Protein AF-A0A087UXP9-F1 (afdb_monomer)

pLDDT: mean 83.15, std 18.57, range [42.34, 98.56]

Nearest PDB structures (foldseek):
  2bwo-assembly2_D  TM=9.557E-01  e=7.487E-03  Rhodobacter capsulatus
  3bpq-assembly1_B  TM=4.642E-01  e=5.245E+00  Methanocaldococcus jannaschii DSM 2661

Radius of gyration: 33.39 Å; Cα contacts (8 Å, |Δi|>4): 47; chains: 1; bounding box: 77×44×79 Å

Organism: Stegodyphus mimosarum (N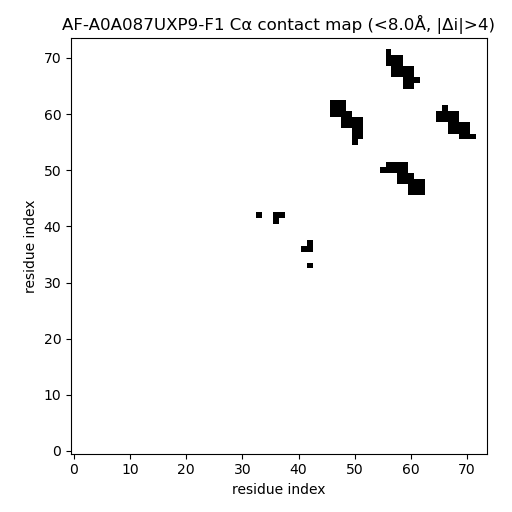CBI:txid407821)

Solvent-accessible surface area (backbone atoms only — not comparable to full-atom values): 5071 Å² total; per-residue (Å²): 139,84,83,82,82,81,74,84,79,76,84,72,77,74,79,78,76,66,78,74,72,82,72,81,61,60,68,61,54,52,52,52,55,52,49,51,30,56,75,71,66,71,54,82,82,83,76,44,69,50,74,43,83,97,43,79,52,35,28,37,35,53,74,90,49,90,40,84,43,76,60,87,84,130

Secondary structure (DSSP, 8-state):
--------------TT---------HHHHHHHHHHHHHHTT-------EEE-TTSTTEEEE-SSS-EEEE----

Structure (mmCIF, N/CA/C/O backbone):
data_AF-A0A087UXP9-F1
#
_entry.id   AF-A0A087UXP9-F1
#
loop_
_atom_site.group_PDB
_atom_site.id
_atom_site.type_symbol
_atom_site.label_atom_id
_atom_site.label_alt_id
_atom_site.label_comp_id
_atom_site.label_asym_id
_atom_site.label_entity_id
_atom_site.label_seq_id
_atom_site.pdbx_PDB_ins_code
_atom_site.Cartn_x
_atom_site.Cartn_y
_atom_site.Cartn_z
_atom_site.occupancy
_atom_site.B_iso_or_equiv
_atom_site.auth_seq_id
_atom_site.auth_comp_id
_atom_site.auth_asym_id
_atom_site.auth_atom_id
_atom_site.pdbx_PDB_model_num
ATOM 1 N N . MET A 1 1 ? -63.992 33.436 52.892 1.00 42.59 1 MET A N 1
ATOM 2 C CA . MET A 1 1 ? -63.264 33.746 51.644 1.00 42.59 1 MET A CA 1
ATOM 3 C C . MET A 1 1 ? -62.298 32.600 51.378 1.00 42.59 1 MET A C 1
ATOM 5 O O . MET A 1 1 ? -61.309 32.493 52.086 1.00 42.59 1 MET A O 1
ATOM 9 N N . LYS A 1 2 ? -62.626 31.673 50.470 1.00 42.34 2 LYS A N 1
ATOM 10 C CA . LYS A 1 2 ? -61.685 30.636 50.015 1.00 42.34 2 LYS A CA 1
ATOM 11 C C . LYS A 1 2 ? -61.196 31.063 48.636 1.00 42.34 2 LYS A C 1
ATOM 13 O O . LYS A 1 2 ? -61.989 31.083 47.703 1.00 42.34 2 LYS A O 1
ATOM 18 N N . ALA A 1 3 ? -59.934 31.462 48.537 1.00 45.03 3 ALA A N 1
ATOM 19 C CA . ALA A 1 3 ? -59.293 31.675 47.249 1.00 45.03 3 ALA A CA 1
ATOM 20 C C . ALA A 1 3 ? -58.917 30.300 46.684 1.00 45.03 3 ALA A C 1
ATOM 22 O O . ALA A 1 3 ? -58.119 29.579 47.282 1.00 45.03 3 ALA A O 1
ATOM 23 N N . ALA A 1 4 ? -59.538 29.917 45.571 1.00 43.47 4 ALA A N 1
ATOM 24 C CA . ALA A 1 4 ? -59.108 28.772 44.785 1.00 43.47 4 ALA A CA 1
ATOM 25 C C . ALA A 1 4 ? -57.941 29.225 43.900 1.00 43.47 4 ALA A C 1
ATOM 27 O O . ALA A 1 4 ? -58.153 29.850 42.864 1.00 43.47 4 ALA A O 1
ATOM 28 N N . ASN A 1 5 ? -56.708 28.942 44.318 1.00 52.72 5 ASN A N 1
ATOM 29 C CA . ASN A 1 5 ? -55.565 29.043 43.418 1.00 52.72 5 ASN A CA 1
ATOM 30 C C . ASN A 1 5 ? -55.558 27.803 42.527 1.00 52.72 5 ASN A C 1
ATOM 32 O O . ASN A 1 5 ? -55.135 26.732 42.952 1.00 52.72 5 ASN A O 1
ATOM 36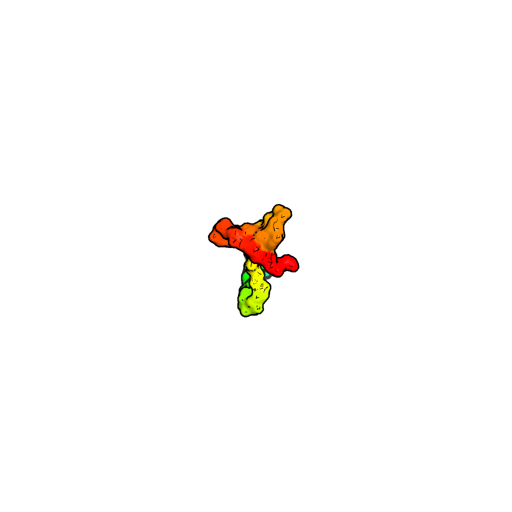 N N . THR A 1 6 ? -56.032 27.964 41.295 1.00 57.19 6 THR A N 1
ATOM 37 C CA . THR A 1 6 ? -55.787 26.996 40.226 1.00 57.19 6 THR A CA 1
ATOM 38 C C . THR A 1 6 ? -54.458 27.383 39.591 1.00 57.19 6 THR A C 1
ATOM 40 O O . THR A 1 6 ? -54.392 28.367 38.858 1.00 57.19 6 THR A O 1
ATOM 43 N N . LYS A 1 7 ? -53.383 26.671 39.929 1.00 55.81 7 LYS A N 1
ATOM 44 C CA . LYS A 1 7 ? -52.173 26.679 39.107 1.00 55.81 7 LYS A CA 1
ATOM 45 C C . LYS A 1 7 ? -52.362 25.580 38.061 1.00 55.81 7 LYS A C 1
ATOM 47 O O . LYS A 1 7 ? -52.612 24.449 38.474 1.00 55.81 7 LYS A O 1
ATOM 52 N N . PRO A 1 8 ? -52.302 25.869 36.753 1.00 51.66 8 PRO A N 1
ATOM 53 C CA . PRO A 1 8 ? -52.041 24.811 35.799 1.00 51.66 8 PRO A CA 1
ATOM 54 C C . PRO A 1 8 ? -50.578 24.417 36.011 1.00 51.66 8 PRO A C 1
ATOM 56 O O . PRO A 1 8 ? -49.673 25.235 35.855 1.00 51.66 8 PRO A O 1
ATOM 59 N N . GLU A 1 9 ? -50.358 23.208 36.507 1.00 56.34 9 GLU A N 1
ATOM 60 C CA . GLU A 1 9 ? -49.043 22.589 36.445 1.00 56.34 9 GLU A CA 1
ATOM 61 C C . GLU A 1 9 ? -48.908 22.110 35.001 1.00 56.34 9 GLU A C 1
ATOM 63 O O . GLU A 1 9 ? -49.553 21.147 34.593 1.00 56.34 9 GLU A O 1
ATOM 68 N N . ASP A 1 10 ? -48.190 22.885 34.188 1.00 50.91 10 ASP A N 1
ATOM 69 C CA . ASP A 1 10 ? -47.817 22.452 32.851 1.00 50.91 10 ASP A CA 1
ATOM 70 C C . ASP A 1 10 ? -46.856 21.270 33.019 1.00 50.91 10 ASP A C 1
ATOM 72 O O . ASP A 1 10 ? -45.700 21.453 33.407 1.00 50.91 10 ASP A O 1
ATOM 76 N N . ASP A 1 11 ? -47.341 20.058 32.736 1.00 54.28 11 ASP A N 1
ATOM 77 C CA . ASP A 1 11 ? -46.525 18.858 32.541 1.00 54.28 11 ASP A CA 1
ATOM 78 C C . ASP A 1 11 ? -45.653 19.046 31.285 1.00 54.28 11 ASP A C 1
ATOM 80 O O . ASP A 1 11 ? -45.875 18.454 30.225 1.00 54.28 11 ASP A O 1
ATOM 84 N N . VAL A 1 12 ? -44.657 19.927 31.373 1.00 64.56 12 VAL A N 1
ATOM 85 C CA . VAL A 1 12 ? -43.598 20.041 30.376 1.00 64.56 12 VAL A CA 1
ATOM 86 C C . VAL A 1 12 ? -42.722 18.808 30.544 1.00 64.56 12 VAL A C 1
ATOM 88 O O . VAL A 1 12 ? -41.860 18.751 31.419 1.00 64.56 12 VAL A O 1
ATOM 91 N N . MET A 1 13 ? -42.952 17.798 29.704 1.00 61.16 13 MET A N 1
ATOM 92 C CA . MET A 1 13 ? -41.974 16.734 29.512 1.00 61.16 13 MET A CA 1
ATOM 93 C C . MET A 1 13 ? -40.684 17.368 28.990 1.00 61.16 13 MET A C 1
ATOM 95 O O . MET A 1 13 ? -40.612 17.823 27.847 1.00 61.16 13 MET A O 1
ATOM 99 N N . ASP A 1 14 ? -39.672 17.404 29.850 1.00 58.06 14 ASP A N 1
ATOM 100 C CA . ASP A 1 14 ? -38.316 17.783 29.490 1.00 58.06 14 ASP A CA 1
ATOM 101 C C . ASP A 1 14 ? -37.720 16.719 28.551 1.00 58.06 14 ASP A C 1
ATOM 103 O O . ASP A 1 14 ? -37.120 15.727 28.964 1.00 58.06 14 ASP A O 1
ATOM 107 N N . LEU A 1 15 ? -37.925 16.925 27.250 1.00 58.28 15 LEU A N 1
ATOM 108 C CA . LEU A 1 15 ? -37.379 16.124 26.150 1.00 58.28 15 LEU A CA 1
ATOM 109 C C . LEU A 1 15 ? -35.851 16.275 25.992 1.00 58.28 15 LEU A C 1
ATOM 111 O O . LEU A 1 15 ? -35.301 15.835 24.986 1.00 58.28 15 LEU A O 1
ATOM 115 N N . THR A 1 16 ? -35.142 16.885 26.950 1.00 53.44 16 THR A N 1
ATOM 116 C CA . THR A 1 16 ? -33.677 17.037 26.889 1.00 53.44 16 THR A CA 1
ATOM 117 C C . THR A 1 16 ? -32.896 15.839 27.426 1.00 53.44 16 THR A C 1
ATOM 1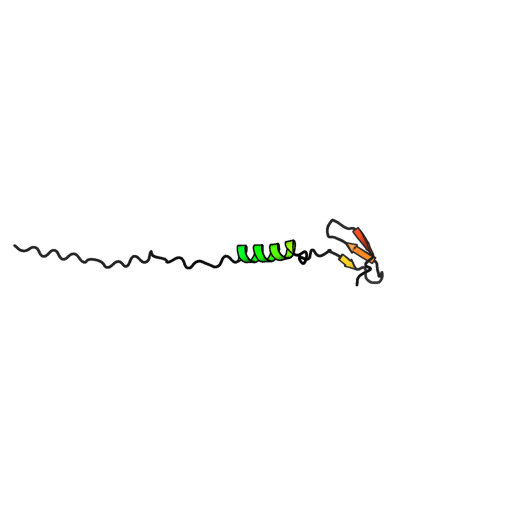19 O O . THR A 1 16 ? -31.669 15.809 27.313 1.00 53.44 16 THR A O 1
ATOM 122 N N . SER A 1 17 ? -33.578 14.797 27.909 1.00 61.47 17 SER A N 1
ATOM 123 C CA . SER A 1 17 ? -32.947 13.503 28.191 1.00 61.47 17 SER A CA 1
ATOM 124 C C . SER A 1 17 ? -32.765 12.708 26.896 1.00 61.47 17 SER A C 1
ATOM 126 O O . SER A 1 17 ? -33.344 11.641 26.701 1.00 61.47 17 SER A O 1
ATOM 128 N N . THR A 1 18 ? -31.965 13.250 25.977 1.00 59.22 18 THR A N 1
ATOM 129 C CA . THR A 1 18 ? -31.420 12.481 24.863 1.00 59.22 18 THR A CA 1
ATOM 130 C C . THR A 1 18 ? -30.459 11.477 25.479 1.00 59.22 18 THR A C 1
ATOM 132 O O . THR A 1 18 ? -29.293 11.793 25.724 1.00 59.22 18 THR A O 1
ATOM 135 N N . GLU A 1 19 ? -30.943 10.272 25.772 1.00 61.84 19 GLU A N 1
ATOM 136 C CA . GLU A 1 19 ? -30.061 9.128 25.947 1.00 61.84 19 GLU A CA 1
ATOM 137 C C . GLU A 1 19 ? -29.234 9.041 24.667 1.00 61.84 19 GLU A C 1
ATOM 139 O O . GLU A 1 19 ? -29.735 8.693 23.595 1.00 61.84 19 GLU A O 1
ATOM 144 N N . LYS A 1 20 ? -27.986 9.514 24.749 1.00 61.31 20 LYS A N 1
ATOM 145 C CA . LYS A 1 20 ? -27.030 9.462 23.652 1.00 61.31 20 LYS A CA 1
ATOM 146 C C . LYS A 1 20 ? -26.858 7.986 23.331 1.00 61.31 20 LYS A C 1
ATOM 148 O O . LYS A 1 20 ? -26.122 7.288 24.021 1.00 61.31 20 LYS A O 1
ATOM 153 N N . ALA A 1 21 ? -27.549 7.513 22.299 1.00 67.56 21 ALA A N 1
ATOM 154 C CA . ALA A 1 21 ? -27.180 6.275 21.647 1.00 67.56 21 ALA A CA 1
ATOM 155 C C . ALA A 1 21 ? -25.695 6.415 21.298 1.00 67.56 21 ALA A C 1
ATOM 157 O O . ALA A 1 21 ? -25.316 7.361 20.602 1.00 67.56 21 ALA A O 1
ATOM 158 N N . GLU A 1 22 ? -24.850 5.555 21.866 1.00 80.50 22 GLU A N 1
ATOM 159 C CA . GLU A 1 22 ? -23.430 5.571 21.543 1.00 80.50 22 GLU A CA 1
ATOM 160 C C . GLU A 1 22 ? -23.287 5.266 20.053 1.00 80.50 22 GLU A C 1
ATOM 162 O O . GLU A 1 22 ? -23.532 4.151 19.589 1.00 80.50 22 GLU A O 1
ATOM 167 N N . GLU A 1 23 ? -22.963 6.299 19.280 1.00 89.75 23 GLU A N 1
ATOM 168 C CA . GLU A 1 23 ? -22.720 6.157 17.858 1.00 89.75 23 GLU A CA 1
ATOM 169 C C . GLU A 1 23 ? -21.446 5.335 17.662 1.00 89.75 23 GLU A C 1
ATOM 171 O O . GLU A 1 23 ? -20.403 5.606 18.269 1.00 89.75 23 GLU A O 1
ATOM 176 N N . PHE A 1 24 ? -21.526 4.314 16.812 1.00 93.25 24 PHE A N 1
ATOM 177 C CA . PHE A 1 24 ? -20.377 3.475 16.510 1.00 93.25 24 PHE A CA 1
ATOM 178 C C . PHE A 1 24 ? -19.245 4.307 15.885 1.00 93.25 24 PHE A C 1
ATOM 180 O O . PHE A 1 24 ? -19.431 4.978 14.870 1.00 93.25 24 PHE A O 1
ATOM 187 N N . GLN A 1 25 ? -18.048 4.226 16.468 1.00 95.94 25 GLN A N 1
ATOM 188 C CA . GLN A 1 25 ? -16.872 4.975 16.020 1.00 95.94 25 GLN A CA 1
ATOM 189 C C . GLN A 1 25 ? -16.196 4.279 14.824 1.00 95.94 25 GLN A C 1
ATOM 191 O O . GLN A 1 25 ? -15.200 3.566 14.964 1.00 95.94 25 GLN A O 1
ATOM 196 N N . TYR A 1 26 ? -16.744 4.469 13.621 1.00 97.19 26 TYR A N 1
ATOM 197 C CA . TYR A 1 26 ? -16.241 3.833 12.393 1.00 97.19 26 TYR A CA 1
ATOM 198 C C . TYR A 1 26 ? -14.764 4.138 12.106 1.00 97.19 26 TYR A C 1
ATOM 200 O O . TYR A 1 26 ? -14.014 3.241 11.720 1.00 97.19 26 TYR A O 1
ATOM 208 N N . GLU A 1 27 ? -14.341 5.385 12.308 1.00 96.50 27 GLU A N 1
ATOM 209 C CA . GLU A 1 27 ? -12.964 5.830 12.068 1.00 96.50 27 GLU A CA 1
ATOM 210 C C . GLU A 1 27 ? -11.950 5.045 12.905 1.00 96.50 27 GLU A C 1
ATOM 212 O O . GLU A 1 27 ? -10.964 4.530 12.370 1.00 96.50 27 GLU A O 1
ATOM 217 N N . ASP A 1 28 ? -12.215 4.900 14.204 1.00 97.19 28 ASP A N 1
ATOM 218 C CA . ASP A 1 28 ? -11.330 4.184 15.122 1.00 97.19 28 ASP A CA 1
ATOM 219 C C . ASP A 1 28 ? -11.279 2.697 14.779 1.00 97.19 28 ASP A C 1
ATOM 221 O O . ASP A 1 28 ? -10.195 2.117 14.665 1.00 97.19 28 ASP A O 1
ATOM 225 N N . PHE A 1 29 ? -12.436 2.098 14.483 1.00 97.94 29 PHE A N 1
ATOM 226 C CA . PHE A 1 29 ? -12.502 0.713 14.036 1.00 97.94 29 PHE A CA 1
ATOM 227 C C . PHE A 1 29 ? -11.638 0.472 12.788 1.00 97.94 29 PHE A C 1
ATOM 229 O O . PHE A 1 29 ? -10.820 -0.452 12.773 1.00 97.94 29 PHE A O 1
ATOM 236 N N . PHE A 1 30 ? -11.773 1.292 11.740 1.00 98.19 30 PHE A N 1
ATOM 237 C CA . PHE A 1 30 ? -11.006 1.103 10.504 1.00 98.19 30 PHE A CA 1
ATOM 238 C C . PHE A 1 30 ? -9.509 1.343 10.696 1.00 98.19 30 PHE A C 1
ATOM 240 O O . PHE A 1 30 ? -8.703 0.588 10.141 1.00 98.19 30 PHE A O 1
ATOM 247 N N . ARG A 1 31 ? -9.121 2.330 11.511 1.00 98.19 31 ARG A N 1
ATOM 248 C CA . ARG A 1 31 ? -7.714 2.559 11.877 1.00 98.19 31 ARG A CA 1
ATOM 249 C C . ARG A 1 31 ? -7.113 1.328 12.542 1.00 98.19 31 ARG A C 1
ATOM 251 O O . ARG A 1 31 ? -6.074 0.846 12.090 1.00 98.19 31 ARG A O 1
ATOM 258 N N . GLU A 1 32 ? -7.806 0.744 13.518 1.00 98.38 32 GLU A N 1
ATOM 259 C CA . GLU A 1 32 ? -7.354 -0.487 14.169 1.00 98.38 32 GLU A CA 1
ATOM 260 C C . GLU A 1 32 ? -7.211 -1.658 13.191 1.00 98.38 32 GLU A C 1
ATOM 262 O O . GLU A 1 32 ? -6.243 -2.421 13.278 1.00 98.38 32 GLU A O 1
ATOM 267 N N . GLN A 1 33 ? -8.154 -1.833 12.256 1.00 98.31 33 GLN A N 1
ATOM 268 C CA . GLN A 1 33 ? -8.060 -2.898 11.250 1.00 98.31 33 GLN A CA 1
ATOM 269 C C . GLN A 1 33 ? -6.859 -2.695 10.315 1.00 98.31 33 GLN A C 1
ATOM 271 O O . GLN A 1 33 ? -6.153 -3.657 10.002 1.00 98.31 33 GLN A O 1
ATOM 276 N N . ILE A 1 34 ? -6.582 -1.457 9.901 1.00 98.19 34 ILE A N 1
ATOM 277 C CA . ILE A 1 34 ? -5.405 -1.125 9.086 1.00 98.19 34 ILE A CA 1
ATOM 278 C C . ILE A 1 34 ? -4.118 -1.398 9.870 1.00 98.19 34 ILE A C 1
ATOM 280 O O . ILE A 1 34 ? -3.181 -1.992 9.332 1.00 98.19 34 ILE A O 1
ATOM 284 N N . ASP A 1 35 ? -4.061 -1.025 11.144 1.00 98.25 35 ASP A N 1
ATOM 285 C CA . ASP A 1 35 ? -2.870 -1.227 11.969 1.00 98.25 35 ASP A CA 1
ATOM 286 C C . ASP A 1 35 ? -2.616 -2.703 12.278 1.00 98.25 35 ASP A C 1
ATOM 288 O O . ASP A 1 35 ? -1.460 -3.126 12.337 1.00 98.25 35 ASP A O 1
ATOM 292 N N . LYS A 1 36 ? -3.666 -3.527 12.394 1.00 98.50 36 LYS A N 1
ATOM 293 C CA . LYS A 1 36 ? -3.526 -4.995 12.411 1.00 98.50 36 LYS A CA 1
ATOM 294 C C . LYS A 1 36 ? -2.811 -5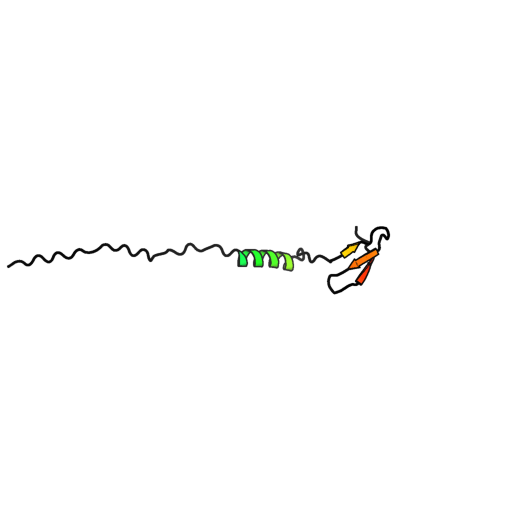.486 11.148 1.00 98.50 36 LYS A C 1
ATOM 296 O O . LYS A 1 36 ? -1.849 -6.239 11.269 1.00 98.50 36 LYS A O 1
ATOM 301 N N . LYS A 1 37 ? -3.200 -4.990 9.966 1.00 98.56 37 LYS A N 1
ATOM 302 C CA . LYS A 1 37 ? -2.572 -5.345 8.677 1.00 98.56 37 LYS A CA 1
ATOM 303 C C . LYS A 1 37 ? -1.136 -4.847 8.528 1.00 98.56 37 LYS A C 1
ATOM 305 O O . LYS A 1 37 ? -0.305 -5.473 7.875 1.00 98.56 37 LYS A O 1
ATOM 310 N N . LYS A 1 38 ? -0.816 -3.690 9.103 1.00 98.06 38 LYS A N 1
ATOM 311 C CA . LYS A 1 38 ? 0.567 -3.193 9.118 1.00 98.06 38 LYS A CA 1
ATOM 312 C C . LYS A 1 38 ? 1.447 -4.049 10.027 1.00 98.06 38 LYS A C 1
ATOM 314 O O . LYS A 1 38 ? 2.567 -4.369 9.642 1.00 98.06 38 LYS A O 1
ATOM 319 N N . ARG A 1 39 ? 0.936 -4.447 11.199 1.00 98.12 39 ARG A N 1
ATOM 320 C CA . ARG A 1 39 ? 1.651 -5.295 12.171 1.00 98.12 39 ARG A CA 1
ATOM 321 C C . ARG A 1 39 ? 1.843 -6.731 11.695 1.00 98.12 39 ARG A C 1
ATOM 323 O O . ARG A 1 39 ? 2.879 -7.313 11.981 1.00 98.12 39 ARG A O 1
ATOM 330 N N . ASP A 1 40 ? 0.872 -7.294 10.979 1.00 98.06 40 ASP A N 1
ATOM 331 C CA . ASP A 1 40 ? 0.975 -8.647 10.413 1.00 98.06 40 ASP A CA 1
ATOM 332 C C . ASP A 1 40 ? 1.738 -8.694 9.069 1.00 98.06 40 ASP A C 1
ATOM 334 O O . ASP A 1 40 ? 1.827 -9.753 8.450 1.00 98.06 40 ASP A O 1
ATOM 338 N N . HIS A 1 41 ? 2.291 -7.558 8.615 1.00 97.50 41 HIS A N 1
ATOM 339 C CA . HIS A 1 41 ? 3.001 -7.389 7.340 1.00 97.50 41 HIS A CA 1
ATOM 340 C C . HIS A 1 41 ? 2.193 -7.751 6.081 1.00 97.50 41 HIS A C 1
ATOM 342 O O . HIS A 1 41 ? 2.762 -7.880 4.996 1.00 97.50 41 HIS A O 1
ATOM 348 N N . SER A 1 42 ? 0.868 -7.871 6.180 1.00 97.81 42 SER A N 1
ATOM 349 C CA . SER A 1 42 ? -0.005 -8.122 5.028 1.00 97.81 42 SER A CA 1
ATOM 350 C C . SER A 1 42 ? -0.554 -6.841 4.388 1.00 97.81 42 SER A C 1
ATOM 352 O O . SER A 1 42 ? -1.194 -6.904 3.333 1.00 97.81 42 SER A O 1
ATOM 354 N N . TYR A 1 43 ? -0.283 -5.667 4.974 1.00 98.19 43 TYR A N 1
ATOM 355 C CA . TYR A 1 43 ? -0.577 -4.370 4.363 1.00 98.19 43 TYR A CA 1
ATOM 356 C C . TYR A 1 43 ? 0.250 -4.155 3.089 1.00 98.19 43 TYR A C 1
ATOM 358 O O . TYR A 1 43 ? 1.472 -4.302 3.084 1.00 98.19 43 TYR A O 1
ATOM 366 N N . ARG A 1 44 ? -0.415 -3.776 1.992 1.00 97.38 44 ARG A N 1
ATOM 367 C CA . ARG A 1 44 ? 0.210 -3.649 0.668 1.00 97.38 44 ARG A CA 1
ATOM 368 C C . ARG A 1 44 ? 0.460 -2.188 0.322 1.00 97.38 44 ARG A C 1
ATOM 370 O O . ARG A 1 44 ? -0.461 -1.377 0.326 1.00 97.38 44 ARG A O 1
ATOM 377 N N . VAL A 1 45 ? 1.699 -1.881 -0.054 1.00 96.00 45 VAL A N 1
ATOM 378 C CA . VAL A 1 45 ? 2.076 -0.598 -0.658 1.00 96.00 45 VAL A CA 1
ATOM 379 C C . VAL A 1 45 ? 2.387 -0.845 -2.126 1.00 96.00 45 VAL A C 1
ATOM 381 O O . VAL A 1 45 ? 3.370 -1.506 -2.462 1.00 96.00 45 VAL A O 1
ATOM 384 N N . PHE A 1 46 ? 1.533 -0.340 -3.012 1.00 95.50 46 PHE A N 1
ATOM 385 C CA . PHE A 1 46 ? 1.683 -0.573 -4.443 1.00 95.50 46 PHE A CA 1
ATOM 386 C C . PHE A 1 46 ? 2.768 0.316 -5.058 1.00 95.50 46 PHE A C 1
ATOM 388 O O . PHE A 1 46 ? 2.837 1.524 -4.814 1.00 95.50 46 PHE A O 1
ATOM 395 N N . LYS A 1 47 ? 3.599 -0.291 -5.909 1.00 94.38 47 LYS A N 1
ATOM 396 C CA . LYS A 1 47 ? 4.523 0.429 -6.785 1.00 94.38 47 LYS A CA 1
ATOM 397 C C . LYS A 1 47 ? 3.761 0.988 -7.983 1.00 94.38 47 LYS A C 1
ATOM 399 O O . LYS A 1 47 ? 2.968 0.281 -8.598 1.00 94.38 47 LYS A O 1
ATOM 404 N N . LYS A 1 48 ? 3.999 2.255 -8.319 1.00 95.31 48 LYS A N 1
ATOM 405 C CA . LYS A 1 48 ? 3.406 2.905 -9.492 1.00 95.31 48 LYS A CA 1
ATOM 406 C C . LYS A 1 48 ? 4.273 2.565 -10.695 1.00 95.31 48 LYS A C 1
ATOM 408 O O . LYS A 1 48 ? 5.326 3.168 -10.844 1.00 95.31 48 LYS A O 1
ATOM 413 N N . VAL A 1 49 ? 3.868 1.592 -11.505 1.00 94.38 49 VAL A N 1
ATOM 414 C CA . VAL A 1 49 ? 4.660 1.105 -12.645 1.00 94.38 49 VAL A CA 1
ATOM 415 C C . VAL A 1 49 ? 3.865 1.243 -13.939 1.00 94.38 49 VAL A C 1
ATOM 417 O O . VAL A 1 49 ? 2.724 0.795 -14.012 1.00 94.38 49 VAL A O 1
ATOM 420 N N . ASN A 1 50 ? 4.478 1.828 -14.967 1.00 94.69 50 ASN A N 1
ATOM 421 C CA . ASN A 1 50 ? 3.946 1.911 -16.323 1.00 94.69 50 ASN A CA 1
ATOM 422 C C . ASN A 1 50 ? 4.802 1.065 -17.276 1.00 94.69 50 ASN A C 1
ATOM 424 O O . ASN A 1 50 ? 5.986 1.345 -17.455 1.00 94.69 50 ASN A O 1
ATOM 428 N N . ARG A 1 51 ? 4.220 0.026 -17.881 1.00 94.56 51 ARG A N 1
ATOM 429 C CA . ARG A 1 51 ? 4.929 -0.897 -18.784 1.00 94.56 51 ARG A CA 1
ATOM 430 C C . ARG A 1 51 ? 5.047 -0.297 -20.184 1.00 94.56 51 ARG A C 1
ATOM 432 O O . ARG A 1 51 ? 4.074 0.239 -20.706 1.00 94.56 51 ARG A O 1
ATOM 439 N N . LEU A 1 52 ? 6.211 -0.439 -20.817 1.00 91.88 52 LEU A N 1
ATOM 440 C CA . LEU A 1 52 ? 6.424 0.044 -22.181 1.00 91.88 52 LEU A CA 1
ATOM 441 C C . LEU A 1 52 ? 5.920 -0.989 -23.197 1.00 91.88 52 LEU A C 1
ATOM 443 O O . LEU A 1 52 ? 6.447 -2.099 -23.299 1.00 91.88 52 LEU A O 1
ATOM 447 N N . ALA A 1 53 ? 4.882 -0.625 -23.952 1.00 92.44 53 ALA A N 1
ATOM 448 C CA . ALA A 1 53 ? 4.341 -1.472 -25.012 1.00 92.44 53 ALA A CA 1
ATOM 449 C C . ALA A 1 53 ? 5.392 -1.717 -26.108 1.00 92.44 53 ALA A C 1
ATOM 451 O O . ALA A 1 53 ? 6.127 -0.809 -26.488 1.00 92.44 53 ALA A O 1
ATOM 452 N N . GLY A 1 54 ? 5.480 -2.954 -26.602 1.00 92.06 54 GLY A N 1
ATOM 453 C CA . GLY A 1 54 ? 6.451 -3.343 -27.633 1.00 92.06 54 GLY A CA 1
ATOM 454 C C . GLY A 1 54 ? 7.902 -3.474 -27.152 1.00 92.06 54 GLY A C 1
ATOM 455 O O . GLY A 1 54 ? 8.737 -3.929 -27.925 1.00 92.06 54 GLY A O 1
ATOM 456 N N . ASN A 1 55 ? 8.203 -3.140 -25.892 1.00 91.19 55 ASN A N 1
ATOM 457 C CA . ASN A 1 55 ? 9.550 -3.227 -25.325 1.00 91.19 55 ASN A CA 1
ATOM 458 C C . ASN A 1 55 ? 9.556 -3.975 -23.983 1.00 91.19 55 ASN A C 1
ATOM 460 O O . ASN A 1 55 ? 10.069 -3.488 -22.977 1.00 91.19 55 ASN A O 1
ATOM 464 N N . PHE A 1 56 ? 8.933 -5.154 -23.942 1.00 89.75 56 PHE A N 1
ATOM 465 C CA . PHE A 1 56 ? 9.006 -6.027 -22.770 1.00 89.75 56 PHE A CA 1
ATOM 466 C C . PHE A 1 56 ? 10.452 -6.517 -22.574 1.00 89.75 56 PHE A C 1
ATOM 468 O O . PHE A 1 56 ? 11.059 -6.919 -23.569 1.00 89.75 56 PHE A O 1
ATOM 475 N N . PRO A 1 57 ? 11.012 -6.552 -21.345 1.00 93.56 57 PRO A N 1
ATOM 476 C CA . PRO A 1 57 ? 10.396 -6.324 -20.021 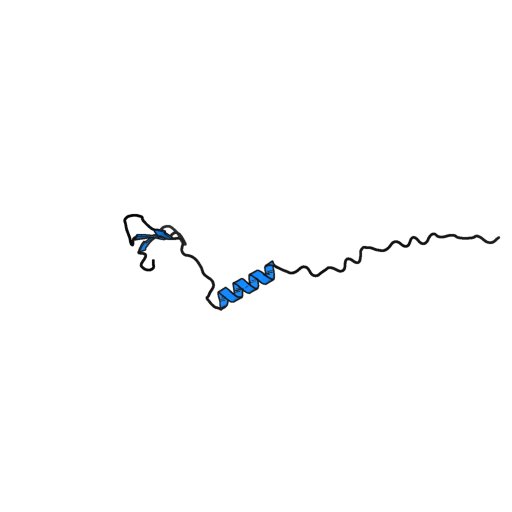1.00 93.56 57 PRO A CA 1
ATOM 477 C C . PRO A 1 57 ? 10.486 -4.894 -19.430 1.00 93.56 57 PRO A C 1
ATOM 479 O O . PRO A 1 57 ? 10.311 -4.715 -18.222 1.00 93.56 57 PRO A O 1
ATOM 482 N N . CYS A 1 58 ? 10.760 -3.863 -20.228 1.00 95.50 58 CYS A N 1
ATOM 483 C CA . CYS A 1 58 ? 11.008 -2.503 -19.735 1.00 95.50 58 CYS A CA 1
ATOM 484 C C . CYS A 1 58 ? 9.743 -1.781 -19.230 1.00 95.50 58 CYS A C 1
ATOM 486 O O . CYS A 1 58 ? 8.642 -1.916 -19.778 1.00 95.50 58 CYS A O 1
ATOM 488 N N . ALA A 1 59 ? 9.908 -0.960 -18.192 1.00 95.56 59 ALA A N 1
ATOM 489 C CA . ALA A 1 59 ? 8.856 -0.135 -17.603 1.00 95.56 59 ALA A CA 1
ATOM 490 C C . A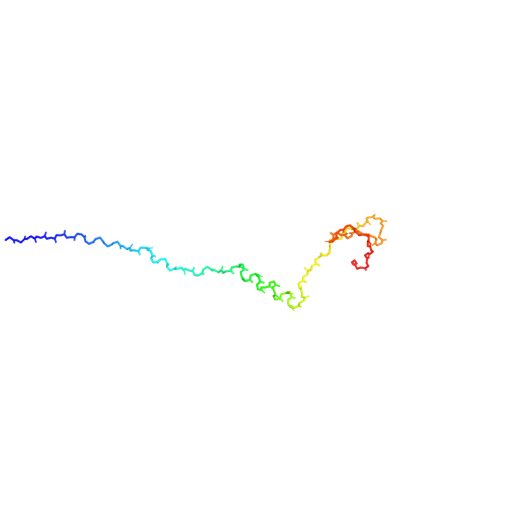LA A 1 59 ? 9.435 1.113 -16.912 1.00 95.56 59 ALA A C 1
ATOM 492 O O . ALA A 1 59 ? 10.638 1.201 -16.676 1.00 95.56 59 ALA A O 1
ATOM 493 N N . LYS A 1 60 ? 8.564 2.052 -16.538 1.00 95.56 60 LYS A N 1
ATOM 494 C CA . LYS A 1 60 ? 8.885 3.210 -15.692 1.00 95.56 60 LYS A CA 1
ATOM 495 C C . LYS A 1 60 ? 8.205 3.103 -14.329 1.00 95.56 60 LYS A C 1
ATOM 497 O O . LYS A 1 60 ? 7.002 2.847 -14.271 1.00 95.56 60 LYS A O 1
ATOM 502 N N . GLU A 1 61 ? 8.946 3.290 -13.239 1.00 95.06 61 GLU A N 1
ATOM 503 C CA . GLU A 1 61 ? 8.421 3.441 -11.874 1.00 95.06 61 GLU A CA 1
ATOM 504 C C . GLU A 1 61 ? 8.228 4.931 -11.550 1.00 95.06 61 GLU A C 1
ATOM 506 O O . GLU A 1 61 ? 9.068 5.746 -11.912 1.00 95.06 61 GLU A O 1
ATOM 511 N N . TYR A 1 62 ? 7.149 5.272 -10.837 1.00 95.81 62 TYR A N 1
ATOM 512 C CA . TYR A 1 62 ? 6.791 6.638 -10.431 1.00 95.81 62 TYR A CA 1
ATOM 513 C C . TYR A 1 62 ? 6.515 6.799 -8.927 1.00 95.81 62 TYR A C 1
ATOM 515 O O . TYR A 1 62 ? 5.947 7.806 -8.502 1.00 95.81 62 TYR A O 1
ATOM 523 N N . THR A 1 63 ? 6.836 5.811 -8.084 1.00 91.81 63 THR A N 1
ATOM 524 C CA . THR A 1 63 ? 6.534 5.907 -6.641 1.00 91.81 63 THR A CA 1
ATOM 525 C C . THR A 1 63 ? 7.356 7.000 -5.949 1.00 91.81 63 THR A C 1
ATOM 527 O O . THR A 1 63 ? 6.818 7.674 -5.076 1.00 91.81 63 THR A O 1
ATOM 530 N N . HIS A 1 64 ? 8.610 7.213 -6.360 1.00 90.38 64 HIS A N 1
ATOM 531 C CA . HIS A 1 64 ? 9.517 8.217 -5.776 1.00 90.38 64 HIS A CA 1
ATOM 532 C C . HIS A 1 64 ? 10.193 9.099 -6.843 1.00 90.38 64 HIS A C 1
ATOM 534 O O . HIS A 1 64 ? 11.328 9.530 -6.665 1.00 90.38 64 HIS A O 1
ATOM 540 N N . GLY A 1 65 ? 9.508 9.344 -7.962 1.00 91.31 65 GLY A N 1
ATOM 541 C CA . GLY A 1 65 ? 10.069 10.004 -9.148 1.00 91.31 65 GLY A CA 1
ATOM 542 C C . GLY A 1 65 ? 10.133 9.064 -10.349 1.00 91.31 65 GLY A C 1
ATOM 543 O O . GLY A 1 65 ? 9.798 7.894 -10.210 1.00 91.31 65 GLY A O 1
ATOM 544 N N . ASP A 1 66 ? 10.517 9.595 -11.512 1.00 93.00 66 ASP A N 1
ATOM 545 C CA . ASP A 1 66 ? 10.632 8.836 -12.767 1.00 93.00 66 ASP A CA 1
ATOM 546 C C . ASP A 1 66 ? 11.926 8.010 -12.766 1.00 93.00 66 ASP A C 1
ATOM 548 O O . ASP A 1 66 ? 13.025 8.559 -12.636 1.00 93.00 66 ASP A O 1
ATOM 552 N N . LYS A 1 67 ? 11.788 6.687 -12.872 1.00 95.50 67 LYS A N 1
ATOM 553 C CA . LYS A 1 67 ? 12.905 5.745 -12.921 1.00 95.50 67 LYS A CA 1
ATOM 554 C C . LYS A 1 67 ? 12.629 4.628 -13.920 1.00 95.50 67 LYS A C 1
ATOM 556 O O . LYS A 1 67 ? 11.624 3.928 -13.805 1.00 95.50 67 LYS A O 1
ATOM 561 N N . ASP A 1 68 ? 13.575 4.386 -14.821 1.00 95.06 68 ASP A N 1
ATOM 562 C CA . ASP A 1 68 ? 13.538 3.224 -15.707 1.00 95.06 68 ASP A CA 1
ATOM 563 C C . ASP A 1 68 ? 13.843 1.935 -14.924 1.00 95.06 68 ASP A C 1
ATOM 565 O O . ASP A 1 68 ? 14.803 1.855 -14.149 1.00 95.06 68 ASP A O 1
ATOM 569 N N . ILE A 1 69 ? 13.002 0.916 -15.111 1.00 94.62 69 ILE A N 1
ATOM 570 C CA . ILE A 1 69 ? 13.093 -0.384 -14.441 1.00 94.62 69 ILE A CA 1
ATOM 571 C C . ILE A 1 69 ? 12.835 -1.538 -15.418 1.00 94.62 69 ILE A C 1
ATOM 573 O O . ILE A 1 69 ? 12.249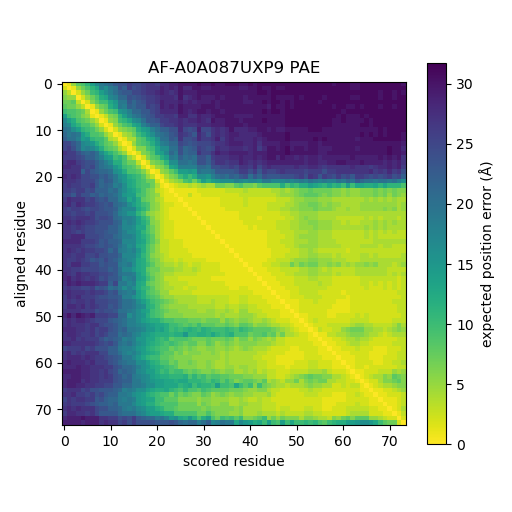 -1.371 -16.488 1.00 94.62 69 ILE A O 1
ATOM 577 N N . ILE A 1 70 ? 13.227 -2.742 -15.002 1.00 95.12 70 ILE A N 1
ATOM 578 C CA . ILE A 1 70 ? 12.913 -3.994 -15.691 1.00 95.12 70 ILE A CA 1
ATOM 579 C C . ILE A 1 70 ? 11.943 -4.814 -14.837 1.00 95.12 70 ILE A C 1
ATOM 581 O O . ILE A 1 70 ? 12.203 -5.047 -13.655 1.00 95.12 70 ILE A O 1
ATOM 585 N N . VAL A 1 71 ? 10.831 -5.257 -15.426 1.00 93.12 71 VAL A N 1
ATOM 586 C CA . VAL A 1 71 ? 9.795 -6.045 -14.744 1.00 93.12 71 VAL A CA 1
ATOM 587 C C . VAL A 1 71 ? 10.017 -7.534 -14.990 1.00 93.12 71 VAL A C 1
ATOM 589 O O . VAL A 1 71 ? 9.851 -8.016 -16.105 1.00 93.12 71 VAL A O 1
ATOM 592 N N . TRP A 1 72 ? 10.342 -8.268 -13.925 1.00 92.56 72 TRP A N 1
ATOM 593 C CA . TRP A 1 72 ? 10.542 -9.724 -13.966 1.00 92.56 72 TRP A CA 1
ATOM 594 C C . TRP A 1 72 ? 9.370 -10.531 -13.397 1.00 92.56 72 TRP A C 1
ATOM 596 O O . TRP A 1 72 ? 9.271 -11.726 -13.656 1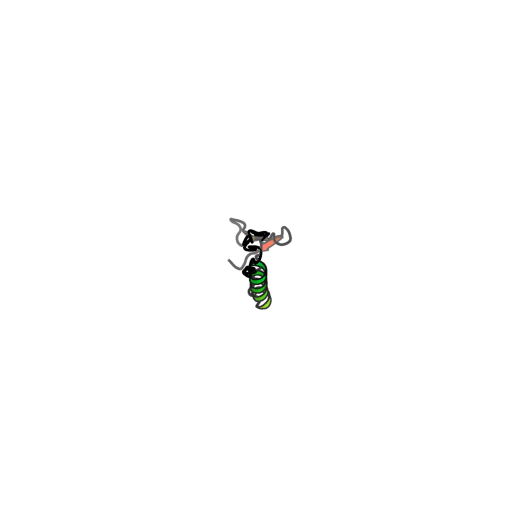.00 92.56 72 TRP A O 1
ATOM 606 N N . CYS A 1 73 ? 8.477 -9.894 -12.637 1.00 84.00 73 CYS A N 1
ATOM 607 C CA . 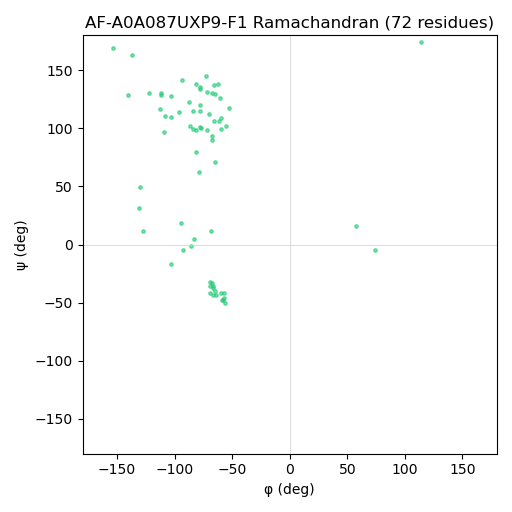CYS A 1 73 ? 7.249 -10.496 -12.131 1.00 84.00 73 CYS A CA 1
ATOM 608 C C . CYS A 1 73 ? 6.046 -9.889 -12.864 1.00 84.00 73 CYS A C 1
ATOM 610 O O . CYS A 1 73 ? 5.599 -8.788 -12.538 1.00 84.00 73 CYS A O 1
ATOM 612 N N . SER A 1 74 ? 5.570 -10.594 -13.895 1.00 64.00 74 SER A N 1
ATOM 613 C CA . SER A 1 74 ? 4.293 -10.320 -14.566 1.00 64.00 74 SER A CA 1
ATOM 614 C C . SER A 1 74 ? 3.220 -11.290 -14.113 1.00 64.00 74 SER A C 1
ATOM 616 O O . SER A 1 74 ? 3.550 -12.498 -14.094 1.00 64.00 74 SER A O 1
#

Foldseek 3Di:
DDDDDDDPPPPPPPPVPPPPPPDDPPVVVVVVVQVVCVVVVVDDDDWQWAQDPPDPQWIWTCPPHTDIDGDPDD

InterPro domains:
  IPR015422 Pyridoxal phosphate-dependent transferase, small domain [G3DSA:3.90.1150.10] (24-74)

Mean predicted aligned error: 13.25 Å

Sequence (74 aa):
MKAANTKPEDDVMDLTSTEKAEEFQYEDFFREQIDKKKRDHSYRVFKKVNRLAGNFPCAKEYTHGDKDIIVWCS